Protein AF-A0AAU9RDC1-F1 (afdb_monomer)

Foldseek 3Di:
DVVVVLVVDPPQDCVLLVVQQVVDPQSVPDPDPVSTPVVSSVVVVVCVVVVVVVQQCCQCPVVVHGDPCNVVVVVND

InterPro domains:
  IPR035513 Invertase/pectin methylesterase inhibitor domain superfamily [SSF101148] (13-75)

Mean predicted aligned error: 10.08 Å

Secondary structure (DSSP, 8-state):
-HHHHHTT-SS---HHHHHHHHT-HHHHT-SSGGGS-HHHHHHHHHHHHHHHHHHHHIIIIIS-S--TTTTTGGG--

pLDDT: mean 73.07, std 12.46, range [40.47, 89.94]

Organism: Thlaspi arvense (NCBI:txid13288)

Sequence (77 aa):
MLLKAAAKDRNMKYDFCVESLESNPHSKSATSIKGLDYRRANEYLISAFDAPRICEDIFTKIKKAKSPIRDENNNII

Radius of gyration: 15.52 Å; Cα contacts (8 Å, |Δi|>4): 47; chains: 1; bounding box: 38×24×38 Å

Structure (mmCIF, N/CA/C/O backbone):
data_AF-A0AAU9RDC1-F1
#
_entry.id   AF-A0AAU9RDC1-F1
#
loop_
_atom_site.group_PDB
_atom_site.id
_atom_site.type_symbol
_atom_site.label_atom_id
_atom_site.label_alt_id
_atom_site.label_comp_id
_atom_site.label_asym_id
_atom_site.label_entity_id
_atom_site.label_seq_id
_atom_site.pdbx_PDB_ins_code
_atom_site.Cartn_x
_atom_site.Cartn_y
_atom_site.Cartn_z
_atom_site.occupancy
_atom_site.B_iso_or_equiv
_atom_site.auth_seq_id
_atom_site.auth_comp_id
_atom_site.auth_asym_id
_atom_site.auth_atom_id
_atom_site.pdbx_PDB_model_num
ATOM 1 N N . MET A 1 1 ? 11.487 -2.404 7.841 1.00 48.88 1 MET A N 1
ATOM 2 C CA . MET A 1 1 ? 10.909 -1.990 6.543 1.00 48.88 1 MET A CA 1
ATOM 3 C C . MET A 1 1 ? 9.910 -3.043 6.124 1.00 48.88 1 MET A C 1
ATOM 5 O O . MET A 1 1 ? 10.316 -4.196 6.012 1.00 48.88 1 MET A O 1
ATOM 9 N N . LEU A 1 2 ? 8.647 -2.660 5.926 1.00 50.44 2 LEU A N 1
ATOM 10 C CA . LEU A 1 2 ? 7.579 -3.575 5.513 1.00 50.44 2 LEU A CA 1
ATOM 11 C C . LEU A 1 2 ? 7.914 -4.273 4.191 1.00 50.44 2 LEU A C 1
ATOM 13 O O . LEU A 1 2 ? 7.671 -5.462 4.086 1.00 50.44 2 LEU A O 1
ATOM 17 N N . LEU A 1 3 ? 8.641 -3.624 3.273 1.00 45.69 3 LEU A N 1
ATOM 18 C CA . LEU A 1 3 ? 9.190 -4.279 2.074 1.00 45.69 3 LEU A CA 1
ATOM 19 C C . LEU A 1 3 ? 10.084 -5.500 2.375 1.00 45.69 3 LEU A C 1
ATOM 21 O O . LEU A 1 3 ? 10.049 -6.488 1.650 1.00 45.69 3 LEU A O 1
ATOM 25 N N . LYS A 1 4 ? 10.869 -5.473 3.463 1.00 48.50 4 LYS A N 1
ATOM 26 C CA . LYS A 1 4 ? 11.691 -6.627 3.881 1.00 48.50 4 LYS A CA 1
ATOM 27 C C . LYS A 1 4 ? 10.861 -7.738 4.533 1.00 48.50 4 LYS A C 1
ATOM 29 O O . LYS A 1 4 ? 11.326 -8.871 4.576 1.00 48.50 4 LYS A O 1
ATOM 34 N N . ALA A 1 5 ? 9.696 -7.406 5.089 1.00 52.22 5 ALA A N 1
ATOM 35 C CA . ALA A 1 5 ? 8.760 -8.377 5.649 1.00 52.22 5 ALA A CA 1
ATOM 36 C C . ALA A 1 5 ? 7.898 -8.999 4.539 1.00 52.22 5 ALA A C 1
ATOM 38 O O . ALA A 1 5 ? 7.798 -10.216 4.477 1.00 52.22 5 ALA A O 1
ATOM 39 N N . ALA A 1 6 ? 7.417 -8.176 3.603 1.00 53.72 6 ALA A N 1
ATOM 40 C CA . ALA A 1 6 ? 6.739 -8.576 2.375 1.00 53.72 6 ALA A CA 1
ATOM 41 C C . ALA A 1 6 ? 7.571 -9.575 1.570 1.00 53.72 6 ALA A C 1
ATOM 43 O O . ALA A 1 6 ? 7.092 -10.648 1.247 1.00 53.72 6 ALA A O 1
ATOM 44 N N . ALA A 1 7 ? 8.865 -9.295 1.372 1.00 55.44 7 ALA A N 1
ATOM 45 C CA . ALA A 1 7 ? 9.781 -10.203 0.678 1.00 55.44 7 ALA A CA 1
ATOM 46 C C . ALA A 1 7 ? 9.927 -11.596 1.332 1.00 55.44 7 ALA A C 1
ATOM 48 O O . ALA A 1 7 ? 10.476 -12.505 0.712 1.00 55.44 7 ALA A O 1
ATOM 49 N N . LYS A 1 8 ? 9.489 -11.770 2.588 1.00 57.97 8 LYS A N 1
ATOM 50 C CA . LYS A 1 8 ? 9.483 -13.064 3.287 1.00 57.97 8 LYS A CA 1
ATOM 51 C C . LYS A 1 8 ? 8.145 -13.792 3.183 1.00 57.97 8 LYS A C 1
ATOM 53 O O . LYS A 1 8 ? 8.116 -14.995 3.435 1.00 57.97 8 LYS A O 1
ATOM 58 N N . ASP A 1 9 ? 7.076 -13.093 2.815 1.00 60.28 9 ASP A N 1
ATOM 59 C CA . ASP A 1 9 ? 5.761 -13.679 2.616 1.00 60.28 9 ASP A CA 1
ATOM 60 C C . ASP A 1 9 ? 5.525 -13.953 1.125 1.00 60.28 9 ASP A C 1
ATOM 62 O O . ASP A 1 9 ? 5.475 -13.051 0.287 1.00 60.28 9 ASP A O 1
ATOM 66 N N . ARG A 1 10 ? 5.408 -15.238 0.783 1.00 57.50 10 ARG A N 1
ATOM 67 C CA . ARG A 1 10 ? 5.171 -15.688 -0.596 1.00 57.50 10 ARG A CA 1
ATOM 68 C C . ARG A 1 10 ? 3.716 -15.520 -1.034 1.00 57.50 10 ARG A C 1
ATOM 70 O O . ARG A 1 10 ? 3.455 -15.624 -2.228 1.00 57.50 10 ARG A O 1
ATOM 77 N N . ASN A 1 11 ? 2.801 -15.269 -0.098 1.00 59.91 11 ASN A N 1
ATOM 78 C CA . ASN A 1 11 ? 1.377 -15.084 -0.369 1.00 59.91 11 ASN A CA 1
ATOM 79 C C . ASN A 1 11 ? 0.979 -13.608 -0.473 1.00 59.91 11 ASN A C 1
ATOM 81 O O . ASN A 1 11 ? -0.141 -13.313 -0.887 1.00 59.91 11 ASN A O 1
ATOM 85 N N . MET A 1 12 ? 1.878 -12.681 -0.131 1.00 65.25 12 MET A N 1
ATOM 86 C CA . MET A 1 12 ? 1.586 -11.257 -0.217 1.00 65.25 12 MET A CA 1
ATOM 87 C C . MET A 1 12 ? 1.429 -10.838 -1.683 1.00 65.25 12 MET A C 1
ATOM 89 O O . MET A 1 12 ? 2.351 -10.975 -2.489 1.00 65.25 12 MET A O 1
ATOM 93 N N . LYS A 1 13 ? 0.248 -10.324 -2.040 1.00 66.31 13 LYS A N 1
ATOM 94 C CA . LYS A 1 13 ? -0.013 -9.812 -3.387 1.00 66.31 13 LYS A CA 1
ATOM 95 C C . LYS A 1 13 ? 0.759 -8.514 -3.603 1.00 66.31 13 LYS A C 1
ATOM 97 O O . LYS A 1 13 ? 0.530 -7.517 -2.924 1.00 66.31 13 LYS A O 1
ATOM 102 N N . TYR A 1 14 ? 1.680 -8.532 -4.562 1.00 70.44 14 TYR A N 1
ATOM 103 C CA . TYR A 1 14 ? 2.519 -7.381 -4.903 1.00 70.44 14 TYR A CA 1
ATOM 104 C C . TYR A 1 14 ? 1.825 -6.382 -5.836 1.00 70.44 14 TYR A C 1
ATOM 106 O O . TYR A 1 14 ? 2.432 -5.360 -6.151 1.00 70.44 14 TYR A O 1
ATOM 114 N N . ASP A 1 15 ? 0.579 -6.642 -6.242 1.00 73.69 15 ASP A N 1
ATOM 115 C CA . ASP A 1 15 ? -0.192 -5.819 -7.183 1.00 73.69 15 ASP A CA 1
ATOM 116 C C . ASP A 1 15 ? -0.192 -4.339 -6.765 1.00 73.69 15 ASP A C 1
ATOM 118 O O . ASP A 1 15 ? 0.144 -3.468 -7.560 1.00 73.69 15 ASP A O 1
ATOM 122 N N . PHE A 1 16 ? -0.389 -4.055 -5.475 1.00 72.31 16 PHE A N 1
ATOM 123 C CA . PHE A 1 16 ? -0.333 -2.690 -4.941 1.00 72.31 16 PHE A CA 1
ATOM 124 C C . PHE A 1 16 ? 1.058 -2.035 -5.049 1.00 72.31 16 PHE A C 1
ATOM 126 O O . PHE A 1 16 ? 1.184 -0.837 -5.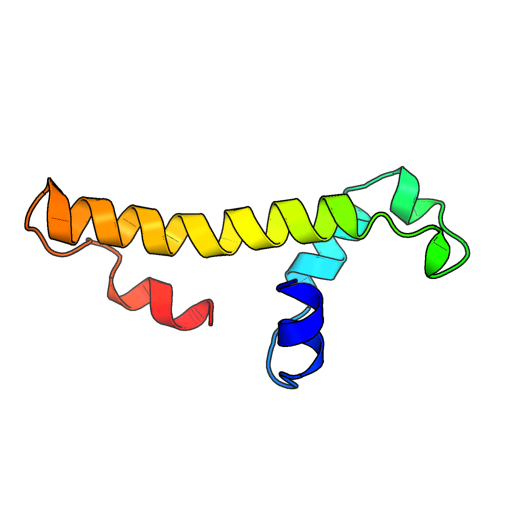317 1.00 72.31 16 PHE A O 1
ATOM 133 N N . CYS A 1 17 ? 2.132 -2.804 -4.835 1.00 73.31 17 CYS A N 1
ATOM 134 C CA . CYS A 1 17 ? 3.501 -2.312 -5.009 1.00 73.31 17 CYS A CA 1
ATOM 135 C C . CYS A 1 17 ? 3.787 -2.006 -6.484 1.00 73.31 17 CYS A C 1
ATOM 137 O O . CYS A 1 17 ? 4.450 -1.010 -6.778 1.00 73.31 17 CYS A O 1
ATOM 139 N N . VAL A 1 18 ? 3.278 -2.842 -7.394 1.00 77.56 18 VAL A N 1
ATOM 140 C CA . VAL A 1 18 ? 3.385 -2.646 -8.844 1.00 77.56 18 VAL A CA 1
ATOM 141 C C . VAL A 1 18 ? 2.621 -1.388 -9.257 1.00 77.56 18 VAL A C 1
ATOM 143 O O . VAL A 1 18 ? 3.233 -0.495 -9.832 1.00 77.56 18 VAL A O 1
ATOM 146 N N . GLU A 1 19 ? 1.357 -1.238 -8.858 1.00 79.06 19 GLU A N 1
ATOM 147 C CA . GLU A 1 19 ? 0.546 -0.040 -9.126 1.00 79.06 19 GLU A CA 1
ATOM 148 C C . GLU A 1 19 ? 1.197 1.241 -8.579 1.00 79.06 19 GLU A C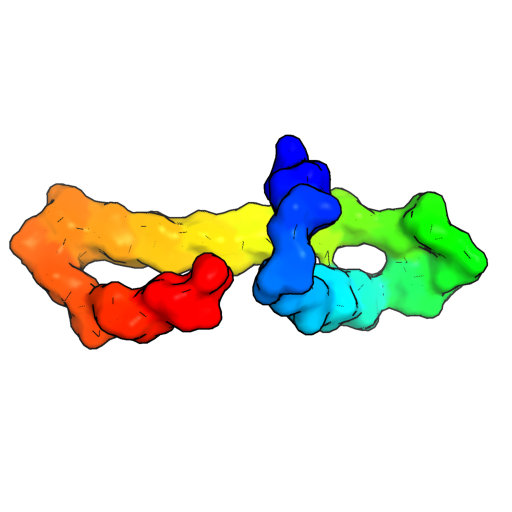 1
ATOM 150 O O . GLU A 1 19 ? 1.264 2.267 -9.261 1.00 79.06 19 GLU A O 1
ATOM 155 N N . SER A 1 20 ? 1.744 1.188 -7.360 1.00 75.75 20 SER A N 1
ATOM 156 C CA . SER A 1 20 ? 2.442 2.325 -6.747 1.00 75.75 20 SER A CA 1
ATOM 157 C C . SER A 1 20 ? 3.678 2.743 -7.550 1.00 75.75 20 SER A C 1
ATOM 159 O O . SER A 1 20 ? 3.909 3.939 -7.745 1.00 75.75 20 SER A O 1
ATOM 161 N N . LEU A 1 21 ? 4.466 1.781 -8.038 1.00 81.56 21 LEU A N 1
ATOM 162 C CA . LEU A 1 21 ? 5.630 2.047 -8.887 1.00 81.56 21 LEU A CA 1
ATOM 163 C C . LEU A 1 21 ? 5.208 2.531 -10.279 1.00 81.56 21 LEU A C 1
ATOM 165 O O . LEU A 1 21 ? 5.780 3.495 -10.783 1.00 81.56 21 LEU A O 1
ATOM 169 N N . GLU A 1 22 ? 4.179 1.939 -10.880 1.00 81.06 22 GLU A N 1
ATOM 170 C CA . GLU A 1 22 ? 3.642 2.374 -12.169 1.00 81.06 22 GLU A CA 1
ATOM 171 C C . GLU A 1 22 ? 3.069 3.790 -12.103 1.00 81.06 22 GLU A C 1
ATOM 173 O O . GLU A 1 22 ? 3.253 4.571 -13.031 1.00 81.06 22 GLU A O 1
ATOM 178 N N . SER A 1 23 ? 2.428 4.183 -11.004 1.00 80.94 23 SER A N 1
ATOM 179 C CA . SER A 1 23 ? 1.917 5.549 -10.839 1.00 80.94 23 SER A CA 1
ATOM 180 C C . SER A 1 23 ? 3.024 6.607 -10.715 1.00 80.94 23 SER A C 1
ATOM 182 O O . SER A 1 23 ? 2.751 7.798 -10.871 1.00 80.94 23 SER A O 1
ATOM 184 N N . ASN A 1 24 ? 4.277 6.203 -10.461 1.00 81.06 24 ASN A N 1
ATOM 185 C CA . ASN A 1 24 ? 5.412 7.105 -10.308 1.00 81.06 24 ASN A CA 1
ATOM 186 C C . ASN A 1 24 ? 6.186 7.266 -11.635 1.00 81.06 24 ASN A C 1
ATOM 188 O O . ASN A 1 24 ? 6.888 6.341 -12.053 1.00 81.06 24 ASN A O 1
ATOM 192 N N . PRO A 1 25 ? 6.169 8.457 -12.270 1.00 82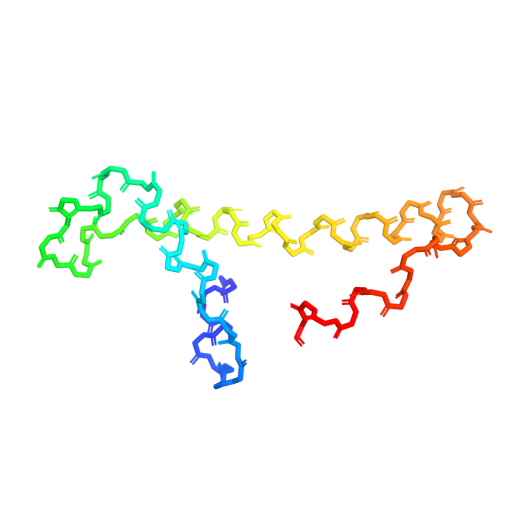.38 25 PRO A N 1
ATOM 193 C CA . PRO A 1 25 ? 6.884 8.702 -13.524 1.00 82.38 25 PRO A CA 1
ATOM 194 C C . PRO A 1 25 ? 8.384 8.381 -13.463 1.00 82.38 25 PRO A C 1
ATOM 196 O O . PRO A 1 25 ? 8.938 7.892 -14.442 1.00 82.38 25 PRO A O 1
ATOM 199 N N . HIS A 1 26 ? 9.030 8.594 -12.309 1.00 81.62 26 HIS A N 1
ATOM 200 C CA . HIS A 1 26 ? 10.452 8.289 -12.121 1.00 81.62 26 HIS A CA 1
ATOM 201 C C . HIS A 1 26 ? 10.720 6.780 -12.192 1.00 81.62 26 HIS A C 1
ATOM 203 O O . HIS A 1 26 ? 11.699 6.341 -12.793 1.00 81.62 26 HIS A O 1
ATOM 209 N N . SER A 1 27 ? 9.806 5.984 -11.628 1.00 85.31 27 SER A N 1
ATOM 210 C CA . SER A 1 27 ? 9.887 4.523 -11.667 1.00 85.31 27 SER A CA 1
ATOM 211 C C . SER A 1 27 ? 9.550 3.974 -13.057 1.00 85.31 27 SER A C 1
ATOM 213 O O . SER A 1 27 ? 10.185 3.016 -13.481 1.00 85.31 27 SER A O 1
ATOM 215 N N . LYS A 1 28 ? 8.648 4.614 -13.821 1.00 82.50 28 LYS A N 1
ATOM 216 C CA . LYS A 1 28 ? 8.381 4.235 -15.226 1.00 82.50 28 LYS A CA 1
ATOM 217 C C . LYS A 1 28 ? 9.602 4.380 -16.134 1.00 82.50 28 LYS A C 1
ATOM 219 O O . LYS A 1 28 ? 9.772 3.594 -17.059 1.00 82.50 28 LYS A O 1
ATOM 224 N N . SER A 1 29 ? 10.434 5.392 -15.894 1.00 85.19 29 SER A N 1
ATOM 225 C CA . SER A 1 29 ? 11.664 5.621 -16.664 1.00 85.19 29 SER A CA 1
ATOM 226 C C . SER A 1 29 ? 12.864 4.803 -16.174 1.00 85.19 29 SER A C 1
ATOM 228 O O . SER A 1 29 ? 13.948 4.897 -16.750 1.00 85.19 29 SER A O 1
ATOM 230 N N . ALA A 1 30 ? 12.709 4.026 -15.098 1.00 83.94 30 ALA A N 1
ATOM 231 C CA . ALA A 1 30 ? 13.803 3.269 -14.517 1.00 83.94 30 ALA A CA 1
ATOM 232 C C . ALA A 1 30 ? 14.180 2.076 -15.404 1.00 83.94 30 ALA A C 1
ATOM 234 O O . ALA A 1 30 ? 13.376 1.191 -15.672 1.00 83.94 30 ALA A O 1
ATOM 235 N N . THR A 1 31 ? 15.447 2.006 -15.805 1.00 84.81 31 THR A N 1
ATOM 236 C CA . THR A 1 31 ? 16.005 0.873 -16.567 1.00 84.81 31 THR A CA 1
ATOM 237 C C . THR A 1 31 ? 16.690 -0.164 -15.676 1.00 84.81 31 THR A C 1
ATOM 239 O O . THR A 1 31 ? 17.203 -1.172 -16.154 1.00 84.81 31 THR A O 1
ATOM 242 N N . SER A 1 32 ? 16.728 0.077 -14.364 1.00 81.12 32 SER A N 1
ATOM 243 C CA . SER A 1 32 ? 17.304 -0.837 -13.384 1.00 81.12 32 SER A CA 1
ATOM 244 C C . SER A 1 32 ? 16.529 -0.787 -12.076 1.00 81.12 32 SER A C 1
ATOM 246 O O . SER A 1 32 ? 15.909 0.223 -11.744 1.00 81.12 32 SER A O 1
ATOM 248 N N . ILE A 1 33 ? 16.658 -1.852 -11.284 1.00 75.38 33 ILE A N 1
ATOM 249 C CA . ILE A 1 33 ? 16.069 -1.958 -9.944 1.00 75.38 33 ILE A CA 1
ATOM 250 C C . ILE A 1 33 ? 16.448 -0.748 -9.076 1.00 75.38 33 ILE A C 1
ATOM 252 O O . ILE A 1 33 ? 15.610 -0.250 -8.340 1.00 75.38 33 ILE A O 1
ATOM 256 N N . LYS A 1 34 ? 17.677 -0.224 -9.184 1.00 75.69 34 LYS A N 1
ATOM 257 C CA . LYS A 1 34 ? 18.123 0.945 -8.402 1.00 75.69 34 LYS A CA 1
ATOM 258 C C . LYS A 1 34 ? 17.396 2.247 -8.762 1.00 75.69 34 LYS A C 1
ATOM 260 O O . LYS A 1 34 ? 17.395 3.157 -7.944 1.00 75.69 34 LYS A O 1
ATOM 265 N N . GLY A 1 35 ? 16.826 2.342 -9.964 1.00 76.25 35 GLY A N 1
ATOM 266 C CA . GLY A 1 35 ? 16.068 3.511 -10.418 1.00 76.25 35 GLY A CA 1
ATOM 267 C C . GLY A 1 35 ? 14.600 3.506 -9.988 1.00 76.25 35 GLY A C 1
ATOM 268 O O . GLY A 1 35 ? 13.909 4.499 -10.189 1.00 76.25 35 GLY A O 1
ATOM 269 N N . LEU A 1 36 ? 14.112 2.407 -9.404 1.00 81.44 36 LEU A N 1
ATOM 270 C CA . LEU A 1 36 ? 12.756 2.333 -8.870 1.00 81.44 36 LEU A CA 1
ATOM 271 C C . LEU A 1 36 ? 12.669 3.094 -7.542 1.00 81.44 36 LEU A C 1
ATOM 273 O O . LEU A 1 36 ? 13.499 2.925 -6.646 1.00 81.44 36 LEU A O 1
ATOM 277 N N . ASP A 1 37 ? 11.634 3.918 -7.393 1.00 81.44 37 ASP A N 1
ATOM 278 C CA . ASP A 1 37 ? 11.398 4.713 -6.186 1.00 81.44 37 ASP A CA 1
ATOM 279 C C . ASP A 1 37 ? 10.676 3.874 -5.124 1.00 81.44 37 ASP A C 1
ATOM 281 O O . ASP A 1 37 ? 9.488 4.035 -4.824 1.00 81.44 37 ASP A O 1
ATOM 285 N N . TYR A 1 38 ? 11.429 2.950 -4.532 1.00 78.50 38 TYR A N 1
ATOM 286 C CA . TYR A 1 38 ? 10.943 2.103 -3.446 1.00 78.50 38 TYR A CA 1
ATOM 287 C C . TYR A 1 38 ? 10.541 2.886 -2.202 1.00 78.50 38 TYR A C 1
ATOM 289 O O . TYR A 1 38 ? 9.777 2.371 -1.388 1.00 78.50 38 TYR A O 1
ATOM 297 N N . ARG A 1 39 ? 11.049 4.112 -2.026 1.00 75.81 39 ARG A N 1
ATOM 298 C CA . ARG A 1 39 ? 10.658 4.959 -0.900 1.00 75.81 39 ARG A CA 1
ATOM 299 C C . ARG A 1 39 ? 9.192 5.337 -1.035 1.00 75.81 39 ARG A C 1
ATOM 301 O O . ARG A 1 39 ? 8.435 5.097 -0.099 1.00 75.81 39 ARG A O 1
ATOM 308 N N . ARG A 1 40 ? 8.785 5.826 -2.209 1.00 72.94 40 ARG A N 1
ATOM 309 C CA . ARG A 1 40 ? 7.382 6.151 -2.476 1.00 72.94 40 ARG A CA 1
ATOM 310 C C . ARG A 1 40 ? 6.491 4.915 -2.382 1.00 72.94 40 ARG A C 1
ATOM 312 O O . ARG A 1 40 ? 5.472 4.965 -1.704 1.00 72.94 40 ARG A O 1
ATOM 319 N N . ALA A 1 41 ? 6.898 3.789 -2.971 1.00 72.19 41 ALA A N 1
ATOM 320 C CA . ALA A 1 41 ? 6.139 2.539 -2.852 1.00 72.19 41 ALA A CA 1
ATOM 321 C C . ALA A 1 41 ? 5.977 2.090 -1.383 1.00 72.19 41 ALA A C 1
ATOM 323 O O . ALA A 1 41 ? 4.895 1.686 -0.971 1.00 72.19 41 ALA A O 1
ATOM 324 N N . ASN A 1 42 ? 7.025 2.217 -0.562 1.00 73.94 42 ASN A N 1
ATOM 325 C CA . ASN A 1 42 ? 6.974 1.893 0.865 1.00 73.94 42 ASN A CA 1
ATOM 326 C C . ASN A 1 42 ? 6.089 2.863 1.669 1.00 73.94 42 ASN A C 1
ATOM 328 O O . ASN A 1 42 ? 5.413 2.420 2.592 1.00 73.94 42 ASN A O 1
ATOM 332 N N . GLU A 1 43 ? 6.093 4.160 1.352 1.00 76.12 43 GLU A N 1
ATOM 333 C CA . GLU A 1 43 ? 5.214 5.159 1.984 1.00 76.12 43 GLU A CA 1
ATOM 334 C C . GLU A 1 43 ? 3.732 4.853 1.711 1.00 76.12 43 GLU A C 1
ATOM 336 O O . GLU A 1 43 ? 2.937 4.814 2.650 1.00 76.12 43 GLU A O 1
ATOM 341 N N . TYR A 1 44 ? 3.374 4.557 0.455 1.00 71.75 44 TYR A N 1
ATOM 342 C CA . TYR A 1 44 ? 2.017 4.131 0.084 1.00 71.75 44 TYR A CA 1
ATOM 343 C C . TYR A 1 44 ? 1.610 2.820 0.760 1.00 71.75 44 TYR A C 1
ATOM 345 O O . TYR A 1 44 ? 0.472 2.671 1.192 1.00 71.75 44 TYR A O 1
ATOM 353 N N . LEU A 1 45 ? 2.541 1.873 0.887 1.00 73.56 45 LEU A N 1
ATOM 354 C CA . LEU A 1 45 ? 2.275 0.599 1.546 1.00 73.56 45 LEU A CA 1
ATOM 355 C C . LEU A 1 45 ? 1.950 0.805 3.029 1.00 73.56 45 LEU A C 1
ATOM 357 O O . LEU A 1 45 ? 0.948 0.295 3.519 1.00 73.56 45 LEU A O 1
ATOM 361 N N . ILE A 1 46 ? 2.772 1.588 3.739 1.00 76.75 46 ILE A N 1
ATOM 362 C CA . ILE A 1 46 ? 2.541 1.909 5.154 1.00 76.75 46 ILE A CA 1
ATOM 363 C C . ILE A 1 46 ? 1.160 2.543 5.332 1.00 76.75 46 ILE A C 1
ATOM 365 O O . ILE A 1 46 ? 0.406 2.103 6.195 1.00 76.75 46 ILE A O 1
ATOM 369 N N . SER A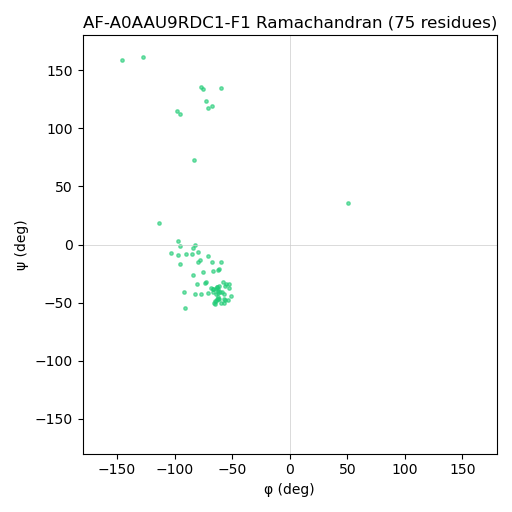 1 47 ? 0.803 3.529 4.505 1.00 76.31 47 SER A N 1
ATOM 370 C CA . SER A 1 47 ? -0.484 4.216 4.639 1.00 76.31 47 SER A CA 1
ATOM 371 C C . SER A 1 47 ? -1.677 3.305 4.337 1.00 76.31 47 SER A C 1
ATOM 373 O O . SER A 1 47 ? -2.660 3.341 5.078 1.00 76.31 47 SER A O 1
ATOM 375 N N . ALA A 1 48 ? -1.580 2.452 3.313 1.00 74.44 48 ALA A N 1
ATOM 376 C CA . ALA A 1 48 ? -2.622 1.490 2.965 1.00 74.44 48 ALA A CA 1
ATOM 377 C C . ALA A 1 48 ? -2.862 0.453 4.075 1.00 74.44 48 ALA A C 1
ATOM 379 O O . ALA A 1 48 ? -4.010 0.097 4.324 1.00 74.44 48 ALA A O 1
ATOM 380 N N . PHE A 1 49 ? -1.816 0.013 4.784 1.00 74.50 49 PHE A N 1
ATOM 381 C CA . PHE A 1 49 ? -1.951 -0.908 5.921 1.00 74.50 49 PHE A CA 1
ATOM 382 C C . PHE A 1 49 ? -2.358 -0.218 7.229 1.00 74.50 49 PHE A C 1
ATOM 384 O O . PHE A 1 49 ? -3.075 -0.805 8.042 1.00 74.50 49 PHE A O 1
ATOM 391 N N . ASP A 1 50 ? -1.918 1.020 7.458 1.00 80.62 50 ASP A N 1
ATOM 392 C CA . ASP A 1 50 ? -2.281 1.762 8.664 1.00 80.62 50 ASP A CA 1
ATOM 393 C C . ASP A 1 50 ? -3.740 2.226 8.636 1.00 80.62 50 ASP A C 1
ATOM 395 O O . ASP A 1 50 ? -4.373 2.267 9.690 1.00 80.62 50 ASP A O 1
ATOM 399 N N . ALA A 1 51 ? -4.307 2.532 7.465 1.00 79.56 51 ALA A N 1
ATOM 400 C CA . ALA A 1 51 ? -5.677 3.031 7.358 1.00 79.56 51 ALA A CA 1
ATOM 401 C C . ALA A 1 51 ? -6.740 2.057 7.926 1.00 79.56 51 ALA A C 1
ATOM 403 O O . ALA A 1 51 ? -7.513 2.497 8.785 1.00 79.56 51 ALA A O 1
ATOM 404 N N . PRO A 1 52 ? -6.770 0.753 7.568 1.00 77.44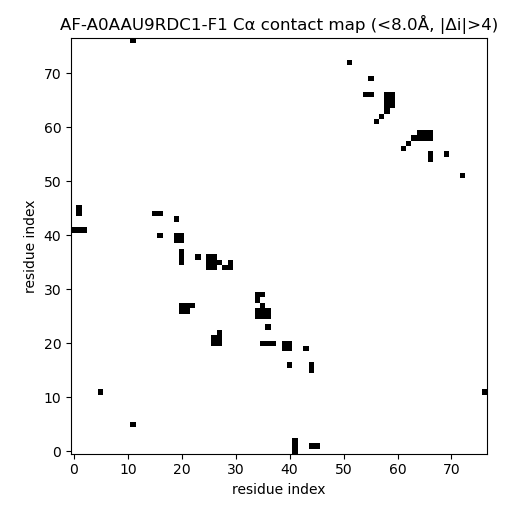 52 PRO A N 1
ATOM 405 C CA . PRO A 1 52 ? -7.664 -0.225 8.193 1.00 77.44 52 PRO A CA 1
ATOM 406 C C . PRO A 1 52 ? -7.484 -0.314 9.711 1.00 77.44 52 PRO A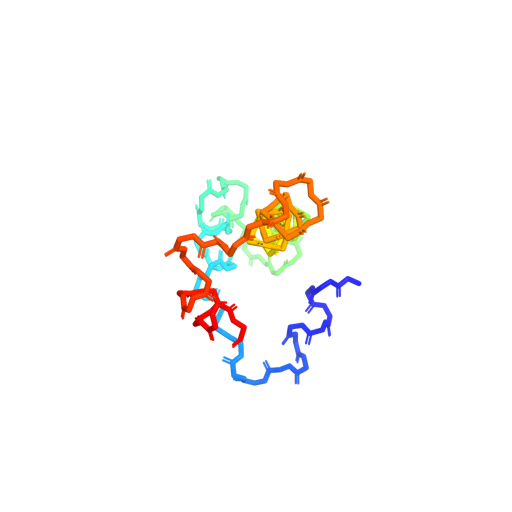 C 1
ATOM 408 O O . PRO A 1 52 ? -8.457 -0.243 10.461 1.00 77.44 52 PRO A O 1
ATOM 411 N N . ARG A 1 53 ? -6.230 -0.395 10.180 1.00 80.38 53 ARG A N 1
ATOM 412 C CA . ARG A 1 53 ? -5.899 -0.493 11.610 1.00 80.38 53 ARG A CA 1
ATOM 413 C C . ARG A 1 53 ? -6.383 0.725 12.393 1.00 80.38 53 ARG A C 1
ATOM 415 O O . ARG A 1 53 ? -6.985 0.576 13.453 1.00 80.38 53 ARG A O 1
ATOM 422 N N . ILE A 1 54 ? -6.122 1.924 11.878 1.00 82.62 54 ILE A N 1
ATOM 423 C CA . ILE A 1 54 ? -6.545 3.184 12.495 1.00 82.62 54 ILE A CA 1
ATOM 424 C C . ILE A 1 54 ? -8.072 3.268 12.519 1.00 82.62 54 ILE A C 1
ATOM 426 O O . ILE A 1 54 ? -8.638 3.660 13.537 1.00 82.62 54 ILE A O 1
ATOM 430 N N . CYS A 1 55 ? -8.745 2.875 11.435 1.00 82.94 55 CYS A N 1
ATOM 431 C CA . CYS A 1 55 ? -10.204 2.843 11.380 1.00 82.94 55 CYS A CA 1
ATOM 432 C C . CYS A 1 55 ? -10.784 1.951 12.491 1.00 82.94 55 CYS A C 1
ATOM 434 O O . CYS A 1 55 ? -11.614 2.406 13.283 1.00 82.94 55 CYS A O 1
ATOM 436 N N . GLU A 1 56 ? -10.285 0.720 12.623 1.00 84.12 56 GLU A N 1
ATOM 437 C CA . GLU A 1 56 ? -10.718 -0.204 13.678 1.00 84.12 56 GLU A CA 1
ATOM 438 C C . GLU A 1 56 ? -10.417 0.329 15.083 1.00 84.12 56 GLU A C 1
ATOM 440 O O . GLU A 1 56 ? -11.258 0.236 15.982 1.00 84.12 56 GLU A O 1
ATOM 445 N N . ASP A 1 57 ? -9.253 0.948 15.284 1.00 86.56 57 ASP A N 1
ATOM 446 C CA . ASP A 1 57 ? -8.893 1.576 16.554 1.00 86.56 57 ASP A CA 1
ATOM 447 C C . ASP A 1 57 ? -9.867 2.702 16.929 1.00 86.56 57 ASP A C 1
ATOM 449 O O . ASP A 1 57 ? -10.288 2.797 18.084 1.00 86.56 57 ASP A O 1
ATOM 453 N N . ILE A 1 58 ? -10.287 3.530 15.970 1.00 85.62 58 ILE A N 1
ATOM 454 C CA . ILE A 1 58 ? -11.276 4.586 16.215 1.00 85.62 58 ILE A CA 1
ATOM 455 C C . ILE A 1 58 ? -12.617 3.973 16.636 1.00 85.62 58 ILE A C 1
ATOM 457 O O . ILE A 1 58 ? -13.212 4.415 17.623 1.00 85.62 58 ILE A O 1
ATOM 461 N N . PHE A 1 59 ? -13.105 2.948 15.938 1.00 89.31 59 PHE A N 1
ATOM 462 C CA . PHE A 1 59 ? -14.381 2.323 16.290 1.00 89.31 59 PHE A CA 1
ATOM 463 C C . PHE A 1 59 ? -14.332 1.648 17.662 1.00 89.31 59 PHE A C 1
ATOM 465 O O . PHE A 1 59 ? -15.182 1.906 18.519 1.00 89.31 59 PHE A O 1
ATOM 472 N N . THR A 1 60 ? -13.305 0.841 17.908 1.00 84.19 60 THR A N 1
ATOM 473 C CA . THR A 1 60 ? -13.214 0.020 19.119 1.00 84.19 60 THR A CA 1
ATOM 474 C C . THR A 1 60 ? -12.809 0.822 20.354 1.00 84.19 60 THR A C 1
ATOM 476 O O . THR A 1 60 ? -13.410 0.643 21.415 1.00 84.19 60 THR A O 1
ATOM 479 N N . LYS A 1 61 ? -11.832 1.732 20.242 1.00 89.94 61 LYS A N 1
ATOM 480 C CA . LYS A 1 61 ? -11.266 2.458 21.394 1.00 89.94 61 LYS A CA 1
ATOM 481 C C . LYS A 1 61 ? -11.973 3.783 21.655 1.00 89.94 61 LYS A C 1
ATOM 483 O O . LYS A 1 61 ? -12.216 4.118 22.812 1.00 89.94 61 LYS A O 1
ATOM 488 N N . ILE A 1 62 ? -12.313 4.531 20.603 1.00 88.25 62 ILE A N 1
ATOM 489 C CA . ILE A 1 62 ? -12.912 5.869 20.740 1.00 88.25 62 ILE A CA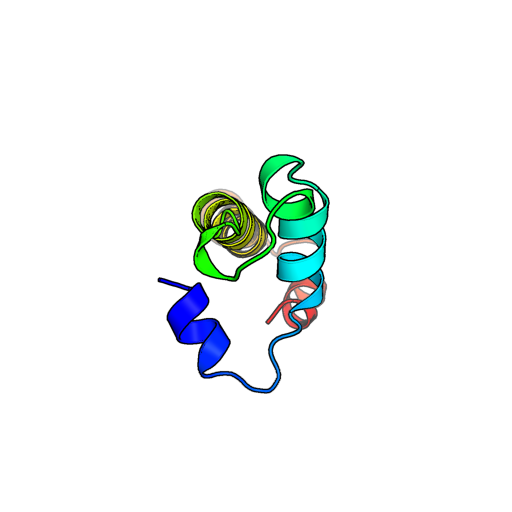 1
ATOM 490 C C . ILE A 1 62 ? -14.436 5.771 20.765 1.00 88.25 62 ILE A C 1
ATOM 492 O O . ILE A 1 62 ? -15.071 6.248 21.704 1.00 88.25 62 ILE A O 1
ATOM 496 N N . LYS A 1 63 ? -15.036 5.143 19.749 1.00 88.88 63 LYS A N 1
ATOM 497 C CA . LYS A 1 63 ? -16.498 5.024 19.643 1.00 88.88 63 LYS A CA 1
ATOM 498 C C . LYS A 1 63 ? -17.074 3.914 20.521 1.00 88.88 63 LYS A C 1
ATOM 500 O O . LYS A 1 63 ? -18.281 3.910 20.742 1.00 88.88 63 LYS A O 1
ATOM 505 N N . LYS A 1 64 ? -16.230 3.002 21.026 1.00 87.56 64 LYS A N 1
ATOM 506 C CA . LYS A 1 64 ? -16.631 1.809 21.795 1.00 87.56 64 LYS A CA 1
ATOM 507 C C . LYS A 1 64 ? -17.718 0.995 21.081 1.00 87.56 64 LYS A C 1
ATOM 509 O O . LYS A 1 64 ? -18.615 0.440 21.709 1.00 87.56 64 LYS A O 1
ATOM 514 N N . ALA A 1 65 ? -17.633 0.945 19.756 1.00 86.50 65 ALA A N 1
ATOM 515 C CA . ALA A 1 65 ? -18.582 0.289 18.874 1.00 86.50 65 ALA A CA 1
ATOM 516 C C . ALA A 1 65 ? -17.848 -0.671 17.933 1.00 86.50 65 ALA A C 1
ATOM 518 O O . ALA A 1 65 ? -16.637 -0.575 17.732 1.00 86.50 65 ALA A O 1
ATOM 519 N N . LYS A 1 66 ? -18.587 -1.610 17.343 1.00 83.81 66 LYS A N 1
ATOM 520 C CA . LYS A 1 66 ? -18.044 -2.450 16.273 1.00 83.81 66 LYS A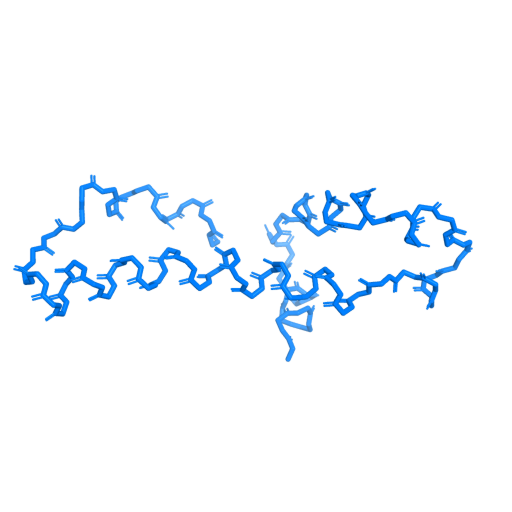 CA 1
ATOM 521 C C . LYS A 1 66 ? -17.999 -1.639 14.979 1.00 83.81 66 LYS A C 1
ATOM 523 O O . LYS A 1 66 ? -18.965 -0.944 14.667 1.00 83.81 66 LYS A O 1
ATOM 528 N N . SER A 1 67 ? -16.891 -1.741 14.250 1.00 79.31 67 SER A N 1
ATOM 529 C CA . SER A 1 67 ? -16.769 -1.188 12.903 1.00 79.31 67 SER A CA 1
ATOM 530 C C . SER A 1 67 ? -17.822 -1.819 11.978 1.00 79.31 67 SER A C 1
ATOM 532 O O . SER A 1 67 ? -17.995 -3.042 12.019 1.00 79.31 67 SER A O 1
ATOM 534 N N . PRO A 1 68 ? -18.531 -1.029 11.151 1.00 79.88 68 PRO A N 1
ATOM 535 C CA . PRO A 1 68 ? -19.486 -1.547 10.169 1.00 79.88 68 PRO A CA 1
ATOM 536 C C . PRO A 1 68 ? -18.846 -2.457 9.114 1.00 79.88 68 PRO A C 1
ATOM 538 O O . PRO A 1 68 ? -19.546 -3.252 8.502 1.00 79.88 68 PRO A O 1
ATOM 541 N N . ILE A 1 69 ? -17.528 -2.346 8.928 1.00 73.38 69 ILE A N 1
ATOM 542 C CA . ILE A 1 69 ? -16.740 -3.060 7.913 1.00 73.38 69 ILE A CA 1
ATOM 543 C C . ILE A 1 69 ? -15.750 -4.053 8.539 1.00 73.38 69 ILE A C 1
ATOM 545 O O . ILE A 1 69 ? -14.791 -4.479 7.901 1.00 73.38 69 ILE A O 1
ATOM 549 N N . ARG A 1 70 ? -15.962 -4.426 9.809 1.00 67.75 70 ARG A N 1
ATOM 550 C CA . ARG A 1 70 ? -15.021 -5.240 10.597 1.00 67.75 70 ARG A CA 1
ATOM 551 C C . ARG A 1 70 ? -14.612 -6.547 9.909 1.00 67.75 70 ARG A C 1
ATOM 553 O O . ARG A 1 70 ? -13.479 -6.988 10.074 1.00 67.75 70 ARG A O 1
ATOM 560 N N . ASP A 1 71 ? -15.521 -7.151 9.148 1.00 64.12 71 ASP A N 1
ATOM 561 C CA . ASP A 1 71 ? -15.296 -8.443 8.495 1.00 64.12 71 ASP A CA 1
ATOM 562 C C . ASP A 1 71 ? -14.683 -8.299 7.080 1.00 64.12 71 ASP A C 1
ATOM 564 O O . ASP A 1 71 ? -14.232 -9.285 6.503 1.00 64.12 71 ASP A O 1
ATOM 568 N N . GLU A 1 72 ? -14.588 -7.077 6.538 1.00 60.41 72 GLU A N 1
ATOM 569 C CA . GLU A 1 72 ? -13.972 -6.789 5.229 1.00 60.41 72 GLU A CA 1
ATOM 570 C C . GLU A 1 72 ? -12.441 -6.635 5.322 1.00 60.41 72 GLU A C 1
ATOM 572 O O . GLU A 1 72 ? -11.717 -6.942 4.374 1.00 60.41 72 GLU A O 1
ATOM 577 N N . ASN A 1 73 ? -11.924 -6.247 6.495 1.00 50.28 73 ASN A N 1
ATOM 578 C CA . ASN A 1 73 ? -10.491 -6.020 6.730 1.00 50.28 73 ASN A CA 1
ATOM 579 C C . ASN A 1 73 ? -9.630 -7.302 6.756 1.00 50.28 73 ASN A C 1
ATOM 581 O O . ASN A 1 73 ? -8.403 -7.208 6.727 1.00 50.28 73 ASN A O 1
ATOM 585 N N . ASN A 1 74 ? -10.237 -8.496 6.769 1.00 49.91 74 ASN A N 1
ATOM 586 C CA . ASN A 1 74 ? -9.516 -9.779 6.759 1.00 49.91 74 ASN A CA 1
ATOM 587 C C . ASN A 1 74 ? -9.012 -10.210 5.369 1.00 49.91 74 ASN A C 1
ATOM 589 O O . ASN A 1 74 ? -8.290 -11.195 5.277 1.00 49.91 74 ASN A O 1
ATOM 593 N N . ASN A 1 75 ? -9.363 -9.487 4.301 1.00 49.81 75 ASN A N 1
ATOM 594 C CA . ASN A 1 75 ? -8.916 -9.792 2.935 1.00 49.81 75 ASN A CA 1
ATOM 595 C C . ASN A 1 75 ? -7.700 -8.962 2.483 1.00 49.81 75 ASN A C 1
ATOM 597 O O . ASN A 1 75 ? -7.297 -9.052 1.324 1.00 49.81 75 ASN A O 1
ATOM 601 N N . ILE A 1 76 ? -7.149 -8.124 3.368 1.00 50.03 76 ILE A N 1
ATOM 602 C CA . ILE A 1 76 ? -6.040 -7.199 3.067 1.00 50.03 76 ILE A CA 1
ATOM 603 C C . ILE A 1 76 ? -4.698 -7.722 3.632 1.00 50.03 76 ILE A C 1
ATOM 605 O O . ILE A 1 76 ? -3.651 -7.152 3.333 1.00 50.03 76 ILE A O 1
ATOM 609 N N . ILE A 1 77 ? -4.703 -8.809 4.419 1.00 40.47 77 ILE A N 1
ATOM 610 C CA . ILE A 1 77 ? -3.510 -9.397 5.063 1.00 40.47 77 ILE A CA 1
ATOM 611 C C . ILE A 1 77 ? -3.172 -10.746 4.432 1.00 40.47 77 ILE A C 1
ATOM 613 O O . ILE A 1 77 ? -4.090 -11.591 4.340 1.00 40.47 77 ILE A O 1
#

Solvent-accessible surface area (backbone atoms only — not comparable to full-atom values): 4645 Å² total; per-residue (Å²): 107,68,69,68,53,46,75,70,41,89,81,62,78,56,62,65,52,50,51,45,34,63,73,31,70,64,29,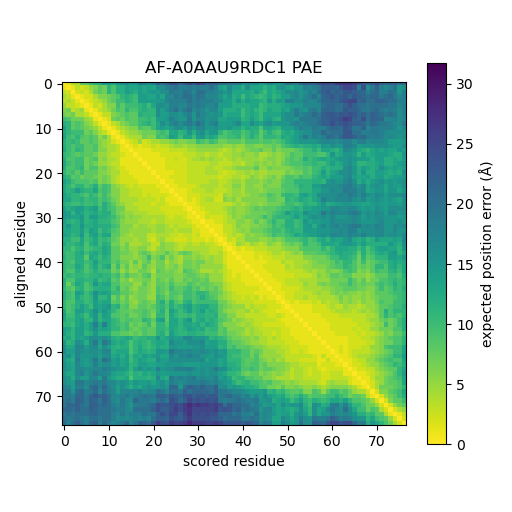64,71,35,90,47,80,89,46,43,55,57,66,60,30,48,54,54,48,52,50,62,59,44,50,62,52,51,52,45,45,44,23,51,71,71,67,67,39,80,50,96,57,64,82,62,65,69,77,79,114